Protein AF-A0A427YF88-F1 (afdb_monomer_lite)

Structure (mmCIF, N/CA/C/O backbone):
data_AF-A0A427YF88-F1
#
_entry.id   AF-A0A427YF88-F1
#
loop_
_atom_site.group_PDB
_atom_site.id
_atom_site.type_symbol
_atom_site.label_atom_id
_atom_site.label_alt_id
_atom_site.label_comp_id
_atom_site.label_asym_id
_atom_site.label_entity_id
_atom_site.label_seq_id
_atom_site.pdbx_PDB_ins_code
_atom_site.Cartn_x
_atom_site.Cartn_y
_atom_site.Cartn_z
_atom_site.occupancy
_atom_site.B_iso_or_equiv
_atom_site.auth_seq_id
_atom_site.auth_comp_id
_atom_site.auth_asym_id
_atom_site.auth_atom_id
_atom_site.pdbx_PDB_model_num
ATOM 1 N N . MET A 1 1 ? 5.373 18.136 17.155 1.00 49.78 1 MET A N 1
ATOM 2 C CA . MET A 1 1 ? 4.504 17.343 18.051 1.00 49.78 1 MET A CA 1
ATOM 3 C C . MET A 1 1 ? 3.269 16.949 17.255 1.00 49.78 1 MET A C 1
ATOM 5 O O . MET A 1 1 ? 2.685 17.836 16.646 1.00 49.78 1 MET A O 1
ATOM 9 N N . GLN A 1 2 ? 2.938 15.657 17.174 1.00 58.44 2 GLN A N 1
ATOM 10 C CA . GLN A 1 2 ? 1.651 15.200 16.623 1.00 58.44 2 GLN A CA 1
ATOM 11 C C . GLN A 1 2 ? 0.541 15.482 17.644 1.00 58.44 2 GLN A C 1
ATOM 13 O O . GLN A 1 2 ? 0.807 15.458 18.846 1.00 58.44 2 GLN A O 1
ATOM 18 N N . SER A 1 3 ? -0.671 15.796 17.184 1.00 79.12 3 SER A N 1
ATOM 19 C CA . SER A 1 3 ? -1.812 16.014 18.081 1.00 79.12 3 SER A CA 1
ATOM 20 C C . SER A 1 3 ? -2.322 14.683 18.647 1.00 79.12 3 SER A C 1
ATOM 22 O O . SER A 1 3 ? -2.250 13.656 17.977 1.00 79.12 3 SER A O 1
ATOM 24 N N . GLU A 1 4 ? -2.891 14.692 19.855 1.00 80.69 4 GLU A N 1
ATOM 25 C CA . GLU A 1 4 ? -3.481 13.495 20.485 1.00 80.69 4 GLU A CA 1
ATOM 26 C C . GLU A 1 4 ? -4.554 12.834 19.602 1.00 80.69 4 GLU A C 1
ATOM 28 O O . GLU A 1 4 ? -4.649 11.609 19.531 1.00 80.69 4 GLU A O 1
ATOM 33 N N . ALA A 1 5 ? -5.317 13.643 18.858 1.00 75.69 5 ALA A N 1
ATOM 34 C CA . ALA A 1 5 ? -6.306 13.164 17.895 1.00 75.69 5 ALA A CA 1
ATOM 35 C C . ALA A 1 5 ? -5.670 12.385 16.731 1.00 75.69 5 ALA A C 1
ATOM 37 O O . ALA A 1 5 ? -6.223 11.382 16.284 1.00 75.69 5 ALA A O 1
ATOM 38 N N . GLN A 1 6 ? -4.501 12.826 16.256 1.00 74.62 6 GLN A N 1
ATOM 39 C CA . GLN A 1 6 ? -3.770 12.134 15.201 1.00 74.62 6 GLN A CA 1
ATOM 40 C C . GLN A 1 6 ? -3.205 10.807 15.709 1.00 74.62 6 GLN A C 1
ATOM 42 O O . GLN A 1 6 ? -3.332 9.802 15.019 1.00 74.62 6 GLN A O 1
ATOM 47 N N . THR A 1 7 ? -2.640 10.777 16.918 1.00 78.00 7 THR A N 1
ATOM 48 C CA . THR A 1 7 ? -2.133 9.540 17.531 1.00 78.00 7 THR A CA 1
ATOM 49 C C . THR A 1 7 ? -3.236 8.493 17.666 1.00 78.00 7 THR A C 1
ATOM 51 O O . THR A 1 7 ? -3.067 7.369 17.202 1.00 78.00 7 THR A O 1
ATOM 54 N N . LYS A 1 8 ? -4.400 8.880 18.204 1.00 84.19 8 LYS A N 1
ATOM 55 C CA . LYS A 1 8 ? -5.539 7.969 18.373 1.00 84.19 8 LYS A CA 1
ATOM 56 C C . LYS A 1 8 ? -6.058 7.420 17.041 1.00 84.19 8 LYS A C 1
ATOM 58 O O . LYS A 1 8 ? -6.287 6.224 16.919 1.00 84.19 8 LYS A O 1
ATOM 63 N N . PHE A 1 9 ? -6.180 8.271 16.021 1.00 85.56 9 PHE A N 1
ATOM 64 C CA . PHE A 1 9 ? -6.568 7.829 14.679 1.00 85.56 9 PHE A CA 1
ATOM 65 C C . PHE A 1 9 ? -5.624 6.748 14.127 1.00 85.56 9 PHE A C 1
ATOM 67 O O . PHE A 1 9 ? -6.078 5.773 13.532 1.00 85.56 9 PHE A O 1
ATOM 74 N N . LEU A 1 10 ? -4.313 6.900 14.336 1.00 79.50 10 LEU A N 1
ATOM 75 C CA . LEU A 1 10 ? -3.325 5.927 13.870 1.00 79.50 10 LEU A CA 1
ATOM 76 C C . LEU A 1 10 ? -3.405 4.598 14.626 1.00 79.50 10 LEU A C 1
ATOM 78 O O . LEU A 1 10 ? -3.242 3.547 14.009 1.00 79.50 10 LEU A O 1
ATOM 82 N N . GLU A 1 11 ? -3.679 4.633 15.930 1.00 83.75 11 GLU A N 1
ATOM 83 C CA . GLU A 1 11 ? -3.904 3.433 16.746 1.00 83.75 11 GLU A CA 1
ATOM 84 C C . GLU A 1 11 ? -5.175 2.678 16.325 1.00 83.75 11 GLU A C 1
ATOM 86 O O . GLU A 1 11 ? -5.155 1.448 16.214 1.00 83.75 11 GLU A O 1
ATOM 91 N N . ASP A 1 12 ? -6.250 3.404 16.012 1.00 89.31 12 ASP A N 1
ATOM 92 C CA . ASP A 1 12 ? -7.503 2.823 15.520 1.00 89.31 12 ASP A CA 1
ATOM 93 C C . ASP A 1 12 ? -7.293 2.154 14.151 1.00 89.31 12 ASP A C 1
ATOM 95 O O . ASP A 1 12 ? -7.626 0.983 13.955 1.00 89.31 12 ASP A O 1
ATOM 99 N N . VAL A 1 13 ? -6.655 2.862 13.210 1.00 89.19 13 VAL A N 1
ATOM 100 C CA . VAL A 1 13 ? -6.326 2.328 11.878 1.00 89.19 13 VAL A CA 1
ATOM 101 C C . VAL A 1 13 ? -5.424 1.096 11.976 1.00 89.19 13 VAL A C 1
ATOM 103 O O . VAL A 1 13 ? -5.630 0.120 11.255 1.00 89.19 13 VAL A O 1
ATOM 106 N N . ARG A 1 14 ? -4.442 1.115 12.881 1.00 86.00 14 ARG A N 1
ATOM 107 C CA . ARG A 1 14 ? -3.573 -0.031 13.171 1.00 86.00 14 ARG A CA 1
ATOM 108 C C . ARG A 1 14 ? -4.359 -1.241 13.666 1.00 86.00 14 ARG A C 1
ATOM 110 O O . ARG A 1 14 ? -4.162 -2.344 13.164 1.00 86.00 14 ARG A O 1
ATOM 117 N N . SER A 1 15 ? -5.256 -1.033 14.621 1.00 89.38 15 SER A N 1
ATOM 118 C CA . SER A 1 15 ? -6.063 -2.114 15.191 1.00 89.38 15 SER A CA 1
ATOM 119 C C . SER A 1 15 ? -6.952 -2.765 14.127 1.00 89.38 15 SER A C 1
ATOM 121 O O . SER A 1 15 ? -7.066 -3.988 14.059 1.00 89.38 15 SER A O 1
ATOM 123 N N . GLU A 1 16 ? -7.537 -1.964 13.237 1.00 92.75 16 GLU A N 1
ATOM 124 C CA . GLU A 1 16 ? -8.340 -2.477 12.123 1.00 92.75 16 GLU A CA 1
ATOM 125 C C . GLU A 1 16 ? -7.497 -3.163 11.043 1.00 92.75 16 GLU A C 1
ATOM 127 O O . GLU A 1 16 ? -7.929 -4.164 10.472 1.00 92.75 16 GLU A O 1
ATOM 132 N N . TRP A 1 17 ? -6.279 -2.676 10.789 1.00 90.75 17 TRP A N 1
ATOM 133 C CA . TRP A 1 17 ? -5.325 -3.327 9.891 1.00 90.75 17 TRP A CA 1
ATOM 134 C C . TRP A 1 17 ? -4.970 -4.744 10.356 1.00 90.75 17 TRP A C 1
ATOM 136 O O . TRP A 1 17 ? -4.944 -5.684 9.557 1.00 90.75 17 TRP A O 1
ATOM 146 N N . GLU A 1 18 ? -4.721 -4.896 11.656 1.00 90.56 18 GLU A N 1
ATOM 147 C CA . GLU A 1 18 ? -4.436 -6.179 12.301 1.00 90.56 18 GLU A CA 1
ATOM 148 C C . GLU A 1 18 ? -5.651 -7.117 12.253 1.00 90.56 18 GLU A C 1
ATOM 150 O O . GLU A 1 18 ? -5.512 -8.314 11.983 1.00 90.56 18 GLU A O 1
ATOM 155 N N . ALA A 1 19 ? -6.851 -6.568 12.453 1.00 92.44 19 ALA A N 1
ATOM 156 C CA . ALA A 1 19 ? -8.094 -7.329 12.503 1.00 92.44 19 ALA A CA 1
ATOM 157 C C . ALA A 1 19 ? -8.680 -7.691 11.125 1.00 92.44 19 ALA A C 1
ATOM 159 O O . ALA A 1 19 ? -9.515 -8.596 11.059 1.00 92.44 19 ALA A O 1
ATOM 160 N N . ALA A 1 20 ? -8.270 -7.032 10.037 1.00 94.12 20 ALA A N 1
ATOM 161 C CA . ALA A 1 20 ? -8.860 -7.197 8.707 1.00 94.12 20 ALA A CA 1
ATOM 162 C C . ALA A 1 20 ? -8.824 -8.657 8.213 1.00 94.12 20 ALA A C 1
ATOM 164 O O . ALA A 1 20 ? -7.753 -9.209 7.931 1.00 94.12 20 ALA A O 1
ATOM 165 N N . GLN A 1 21 ? -10.002 -9.277 8.063 1.00 95.44 21 GLN A N 1
ATOM 166 C CA . GLN A 1 21 ? -10.127 -10.679 7.647 1.00 95.44 21 GLN A CA 1
ATOM 167 C C . GLN A 1 21 ? -10.352 -10.841 6.145 1.00 95.44 21 GLN A C 1
ATOM 169 O O . GLN A 1 21 ? -9.875 -11.806 5.550 1.00 95.44 21 GLN A O 1
ATOM 174 N N . THR A 1 22 ? -11.052 -9.891 5.526 1.00 95.81 22 THR A N 1
ATOM 175 C CA . THR A 1 22 ? -11.442 -9.946 4.113 1.00 95.81 22 THR A CA 1
ATOM 176 C C . THR A 1 22 ? -10.772 -8.850 3.286 1.00 95.81 22 THR A C 1
ATOM 178 O O . THR A 1 22 ? -10.217 -7.888 3.824 1.00 95.81 22 THR A O 1
ATOM 181 N N . THR A 1 23 ? -10.834 -8.969 1.957 1.00 94.44 23 THR A N 1
ATOM 182 C CA . THR A 1 23 ? -10.388 -7.900 1.050 1.00 94.44 23 THR A CA 1
ATOM 183 C C . THR A 1 23 ? -11.231 -6.634 1.202 1.00 94.44 23 THR A C 1
ATOM 185 O O . THR A 1 23 ? -10.701 -5.542 1.054 1.00 94.44 23 THR A O 1
ATOM 188 N N . GLU A 1 24 ? -12.514 -6.754 1.551 1.00 95.69 24 GLU A N 1
ATOM 189 C CA . GLU A 1 24 ? -13.388 -5.603 1.812 1.00 95.69 24 GLU A CA 1
ATOM 190 C C . GLU A 1 24 ? -13.007 -4.871 3.101 1.00 95.69 24 GLU A C 1
ATOM 192 O O . GLU A 1 24 ? -13.001 -3.641 3.123 1.00 95.69 24 GLU A O 1
ATOM 197 N N . ASP A 1 25 ? -12.638 -5.596 4.162 1.00 95.19 25 ASP A N 1
ATOM 198 C CA . ASP A 1 25 ? -12.111 -4.978 5.386 1.00 95.19 25 ASP A CA 1
ATOM 199 C C . ASP A 1 25 ? -10.803 -4.238 5.097 1.00 95.19 25 ASP A C 1
ATOM 201 O O . ASP A 1 25 ? -10.614 -3.103 5.533 1.00 95.19 25 ASP A O 1
ATOM 205 N N . ALA A 1 26 ? -9.931 -4.853 4.294 1.00 92.75 26 ALA A N 1
ATOM 206 C CA . ALA A 1 26 ? -8.687 -4.242 3.854 1.00 92.75 26 ALA A CA 1
ATOM 207 C C . ALA A 1 26 ? -8.917 -2.943 3.065 1.00 92.75 26 ALA A C 1
ATOM 209 O O . ALA A 1 26 ? -8.295 -1.920 3.359 1.00 92.75 26 ALA A O 1
ATOM 210 N N . THR A 1 27 ? -9.860 -2.950 2.120 1.00 94.44 27 THR A N 1
ATOM 211 C CA . THR A 1 27 ? -10.249 -1.751 1.370 1.00 94.44 27 THR A CA 1
ATOM 212 C C . THR A 1 27 ? -10.793 -0.663 2.293 1.00 94.44 27 THR A C 1
ATOM 214 O O . THR A 1 27 ? -10.373 0.481 2.161 1.00 94.44 27 THR A O 1
ATOM 217 N N . LYS A 1 28 ? -11.654 -0.992 3.269 1.00 94.50 28 LYS A N 1
ATOM 218 C CA . LYS A 1 28 ? -12.187 -0.005 4.231 1.00 94.50 28 LYS A CA 1
ATOM 219 C C . LYS A 1 28 ? -11.083 0.680 5.033 1.00 94.50 28 LYS A C 1
ATOM 221 O O . LYS A 1 28 ? -11.147 1.890 5.235 1.00 94.50 28 LYS A O 1
ATOM 226 N N . VAL A 1 29 ? -10.077 -0.072 5.476 1.00 92.44 29 VAL A N 1
ATOM 227 C CA . VAL A 1 29 ? -8.919 0.488 6.187 1.00 92.44 29 VAL A CA 1
ATOM 228 C C . VAL A 1 29 ? -8.112 1.402 5.263 1.00 92.44 29 VAL A C 1
ATOM 230 O O . VAL A 1 29 ? -7.767 2.512 5.666 1.00 92.44 29 VAL A O 1
ATOM 233 N N . PHE A 1 30 ? -7.863 0.998 4.012 1.00 91.38 30 PHE A N 1
ATOM 234 C CA . PHE A 1 30 ? -7.193 1.869 3.042 1.00 91.38 30 PHE A CA 1
ATOM 235 C C . PHE A 1 30 ? -7.982 3.149 2.754 1.00 91.38 30 PHE A C 1
ATOM 237 O O . PHE A 1 30 ? -7.385 4.222 2.752 1.00 91.38 30 PHE A O 1
ATOM 244 N N . SER A 1 31 ? -9.309 3.079 2.623 1.00 92.62 31 SER A N 1
ATOM 245 C CA . SER A 1 31 ? -10.167 4.251 2.391 1.00 92.62 31 SER A CA 1
ATOM 246 C C . SER A 1 31 ? -10.122 5.298 3.511 1.00 92.62 31 SER A C 1
ATOM 248 O O . SER A 1 31 ? -10.564 6.424 3.311 1.00 92.62 31 SER A O 1
ATOM 250 N N . LYS A 1 32 ? -9.593 4.963 4.696 1.00 90.94 32 LYS A N 1
ATOM 251 C CA . LYS A 1 32 ? -9.339 5.944 5.767 1.00 90.94 32 LYS A CA 1
ATOM 252 C C . LYS A 1 32 ? -8.058 6.749 5.553 1.00 90.94 32 LYS A C 1
ATOM 254 O O . LYS A 1 32 ? -7.893 7.801 6.163 1.00 90.94 32 LYS A O 1
ATOM 259 N N . LEU A 1 33 ? -7.132 6.232 4.751 1.00 87.44 33 LEU A N 1
ATOM 260 C CA . LEU A 1 33 ? -5.789 6.779 4.558 1.00 87.44 33 LEU A CA 1
ATOM 261 C C . LEU A 1 33 ? -5.593 7.419 3.184 1.00 87.44 33 LEU A C 1
ATOM 263 O O . LEU A 1 33 ? -4.705 8.259 3.028 1.00 87.44 33 LEU A O 1
ATOM 267 N N . MET A 1 34 ? -6.372 6.995 2.193 1.00 89.50 34 MET A N 1
ATOM 268 C CA . MET A 1 34 ? -6.236 7.413 0.803 1.00 89.50 34 MET A CA 1
ATOM 269 C C . MET A 1 34 ? -7.573 7.353 0.067 1.00 89.50 34 MET A C 1
ATOM 271 O O . MET A 1 34 ? -8.515 6.696 0.515 1.00 89.50 34 MET A O 1
ATOM 275 N N . ASP A 1 35 ? -7.624 8.025 -1.078 1.00 87.38 35 ASP A N 1
ATOM 276 C CA . ASP A 1 35 ? -8.783 8.032 -1.962 1.00 87.38 35 ASP A CA 1
ATOM 277 C C . ASP A 1 35 ? -9.004 6.656 -2.614 1.00 87.38 35 ASP A C 1
ATOM 279 O O . ASP A 1 35 ? -8.075 5.862 -2.785 1.00 87.38 35 ASP A O 1
ATOM 283 N N . ALA A 1 36 ? -10.257 6.347 -2.954 1.00 88.19 36 ALA A N 1
ATOM 284 C CA . ALA A 1 36 ? -10.649 5.020 -3.434 1.00 88.19 36 ALA A CA 1
ATOM 285 C C . ALA A 1 36 ? -10.014 4.635 -4.782 1.00 88.19 36 ALA A C 1
ATOM 287 O O . ALA A 1 36 ? -9.792 3.456 -5.045 1.00 88.19 36 ALA A O 1
ATOM 288 N N . ASP A 1 37 ? -9.712 5.625 -5.617 1.00 86.50 37 ASP A N 1
ATOM 289 C CA . ASP A 1 37 ? -9.125 5.473 -6.949 1.00 86.50 37 ASP A CA 1
ATOM 290 C C . ASP A 1 37 ? -7.665 4.996 -6.923 1.00 86.50 37 ASP A C 1
ATOM 292 O O . ASP A 1 37 ? -7.205 4.415 -7.902 1.00 86.50 37 ASP A O 1
ATOM 296 N N . VAL A 1 38 ? -6.950 5.180 -5.808 1.00 87.38 38 VAL A N 1
ATOM 297 C CA . VAL A 1 38 ? -5.542 4.769 -5.664 1.00 87.38 38 VAL A CA 1
ATOM 298 C C . VAL A 1 38 ? -5.343 3.502 -4.826 1.00 87.38 38 VAL A C 1
ATOM 300 O O . VAL A 1 38 ? -4.215 3.024 -4.710 1.00 87.38 38 VAL A O 1
ATOM 303 N N . ILE A 1 39 ? -6.405 2.927 -4.248 1.00 90.44 39 ILE A N 1
ATOM 304 C CA . ILE A 1 39 ? -6.298 1.753 -3.358 1.00 90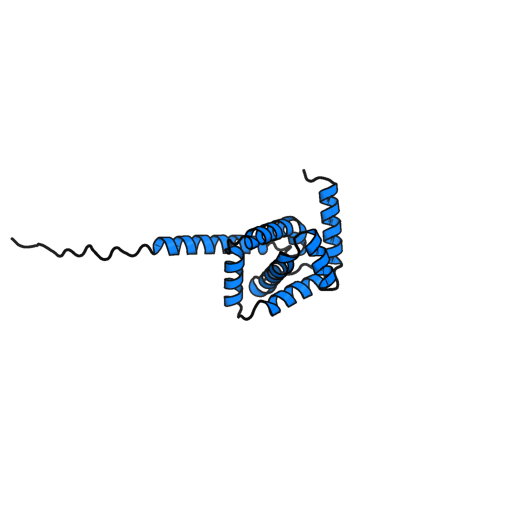.44 39 ILE A CA 1
ATOM 305 C C . ILE A 1 39 ? -5.734 0.540 -4.095 1.00 90.44 39 ILE A C 1
ATOM 307 O O . ILE A 1 39 ? -4.843 -0.131 -3.577 1.00 90.44 39 ILE A O 1
ATOM 311 N N . ASP A 1 40 ? -6.239 0.259 -5.295 1.00 89.88 40 ASP A N 1
ATOM 312 C CA . ASP A 1 40 ? -5.806 -0.893 -6.089 1.00 89.88 40 ASP A CA 1
ATOM 313 C C . ASP A 1 40 ? -4.331 -0.777 -6.487 1.00 89.88 40 ASP A C 1
ATOM 315 O O . ASP A 1 40 ? -3.579 -1.746 -6.362 1.00 89.88 40 ASP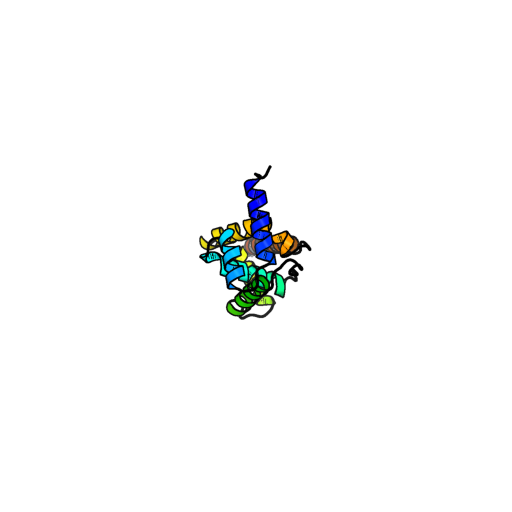 A O 1
ATOM 319 N N . ASP A 1 41 ? -3.911 0.428 -6.870 1.00 85.75 41 ASP A N 1
ATOM 320 C CA . ASP A 1 41 ? -2.534 0.764 -7.224 1.00 85.75 41 ASP A CA 1
ATOM 321 C C . ASP A 1 41 ? -1.591 0.613 -6.018 1.00 85.75 41 ASP A C 1
ATOM 323 O O . ASP A 1 41 ? -0.516 0.016 -6.120 1.00 85.75 41 ASP A O 1
ATOM 327 N N . VAL A 1 42 ? -1.998 1.096 -4.841 1.00 88.25 42 VAL A N 1
ATOM 328 C CA . VAL A 1 42 ? -1.211 0.948 -3.608 1.00 88.25 42 VAL A CA 1
ATOM 329 C C . VAL A 1 42 ? -1.168 -0.512 -3.150 1.00 88.25 42 VAL A C 1
ATOM 331 O O . VAL A 1 42 ? -0.105 -1.010 -2.785 1.00 88.25 42 VAL A O 1
ATOM 334 N N . ALA A 1 43 ? -2.278 -1.246 -3.209 1.00 90.44 43 ALA A N 1
ATOM 335 C CA . ALA A 1 43 ? -2.304 -2.669 -2.874 1.00 90.44 43 ALA A CA 1
ATOM 336 C C . ALA A 1 43 ? -1.422 -3.497 -3.823 1.00 90.44 43 ALA A C 1
ATOM 338 O O . ALA A 1 43 ? -0.695 -4.387 -3.371 1.00 90.44 43 ALA A O 1
ATOM 339 N N . TYR A 1 44 ? -1.442 -3.177 -5.120 1.00 87.50 44 TYR A N 1
ATOM 340 C CA . TYR A 1 44 ? -0.531 -3.741 -6.111 1.00 87.50 44 TYR A CA 1
ATOM 341 C C . TYR A 1 44 ? 0.930 -3.474 -5.741 1.00 87.50 44 TYR A C 1
ATOM 343 O O . TYR A 1 44 ? 1.713 -4.421 -5.646 1.00 87.50 44 TYR A O 1
ATOM 351 N N . PHE A 1 45 ? 1.278 -2.217 -5.446 1.00 86.38 45 PHE A N 1
ATOM 352 C CA . PHE A 1 45 ? 2.620 -1.821 -5.017 1.00 86.38 45 PHE A CA 1
ATOM 353 C C . PHE A 1 45 ? 3.103 -2.647 -3.813 1.00 86.38 45 PHE A C 1
ATOM 355 O O . PHE A 1 45 ? 4.199 -3.210 -3.830 1.00 86.38 45 PHE A O 1
ATOM 362 N N . LEU A 1 46 ? 2.269 -2.789 -2.778 1.00 87.56 46 LEU A N 1
ATOM 363 C CA . LEU A 1 46 ? 2.597 -3.580 -1.588 1.00 87.56 46 LEU A CA 1
ATOM 364 C C . LEU A 1 46 ? 2.758 -5.074 -1.900 1.00 87.56 46 LEU A C 1
ATOM 366 O O . LEU A 1 46 ? 3.633 -5.734 -1.337 1.00 87.56 46 LEU A O 1
ATOM 370 N N . GLY A 1 47 ? 1.934 -5.624 -2.794 1.00 88.25 47 GLY A N 1
ATOM 371 C CA . GLY A 1 47 ? 2.072 -7.004 -3.261 1.00 88.25 47 GLY A CA 1
ATOM 372 C C . GLY A 1 47 ? 3.397 -7.230 -3.990 1.00 88.25 47 GLY A C 1
ATOM 373 O O . GLY A 1 47 ? 4.111 -8.195 -3.712 1.00 88.25 47 GLY A O 1
ATOM 374 N N . LEU A 1 48 ? 3.762 -6.304 -4.871 1.00 84.19 48 LEU A N 1
ATOM 375 C CA . LEU A 1 48 ? 4.989 -6.343 -5.661 1.00 84.19 48 LEU A CA 1
ATOM 376 C C . LEU A 1 48 ? 6.237 -6.257 -4.776 1.00 84.19 48 LEU A C 1
ATOM 378 O O . LEU A 1 48 ? 7.171 -7.048 -4.906 1.00 84.19 48 LEU A O 1
ATOM 382 N N . MET A 1 49 ? 6.216 -5.348 -3.803 1.00 82.31 49 MET A N 1
ATOM 383 C CA . MET A 1 49 ? 7.267 -5.233 -2.800 1.00 82.31 49 MET A CA 1
ATOM 384 C C . MET A 1 49 ? 7.426 -6.510 -1.965 1.00 82.31 49 MET A C 1
ATOM 386 O O . MET A 1 49 ? 8.548 -6.918 -1.647 1.00 82.31 49 MET A O 1
ATOM 390 N N . HIS A 1 50 ? 6.315 -7.172 -1.629 1.00 84.56 50 HIS A N 1
ATOM 391 C CA . HIS A 1 50 ? 6.352 -8.442 -0.914 1.00 84.56 50 HIS A CA 1
ATOM 392 C C . HIS A 1 50 ? 6.986 -9.557 -1.756 1.00 84.56 50 HIS A C 1
ATOM 394 O O . HIS A 1 50 ? 7.946 -10.194 -1.318 1.00 84.56 50 HIS A O 1
ATOM 400 N N . LYS A 1 51 ? 6.482 -9.763 -2.979 1.00 83.19 51 LYS A N 1
ATOM 401 C CA . LYS A 1 51 ? 6.898 -10.856 -3.867 1.00 83.19 51 LYS A CA 1
ATOM 402 C C . LYS A 1 51 ? 8.327 -10.686 -4.381 1.00 83.19 51 LYS A C 1
ATOM 404 O O . LYS A 1 51 ? 9.129 -11.614 -4.293 1.00 83.19 51 LYS A O 1
ATOM 409 N N . SER A 1 52 ? 8.647 -9.516 -4.924 1.00 77.19 52 SER A N 1
ATOM 410 C CA . SER A 1 52 ? 9.811 -9.343 -5.806 1.00 77.19 52 SER A CA 1
ATOM 411 C C . SER A 1 52 ? 10.999 -8.672 -5.099 1.00 77.19 52 SER A C 1
ATOM 413 O O . SER A 1 52 ? 12.138 -8.752 -5.580 1.00 77.19 52 SER A O 1
ATOM 415 N N . PHE A 1 53 ? 10.750 -8.061 -3.931 1.00 73.75 53 PHE A N 1
ATOM 416 C CA . PHE A 1 53 ? 11.742 -7.328 -3.127 1.00 73.75 53 PHE A CA 1
ATOM 417 C C . PHE A 1 53 ? 11.882 -7.852 -1.692 1.00 73.75 53 PHE A C 1
ATOM 419 O O . PHE A 1 53 ? 12.745 -7.405 -0.934 1.00 73.75 53 PHE A O 1
ATOM 426 N N . GLY A 1 54 ? 11.093 -8.863 -1.325 1.00 74.00 54 GLY A N 1
ATOM 427 C CA . GLY A 1 54 ? 11.248 -9.587 -0.071 1.00 74.00 54 GLY A CA 1
ATOM 428 C C . GLY A 1 54 ? 10.893 -8.768 1.169 1.00 74.00 54 GLY A C 1
ATOM 429 O O . GLY A 1 54 ? 11.341 -9.133 2.262 1.00 74.00 54 GLY A O 1
ATOM 430 N N . CYS A 1 55 ? 10.116 -7.686 1.036 1.00 81.31 55 CYS A N 1
ATOM 431 C CA . CYS A 1 55 ? 9.412 -7.107 2.179 1.00 81.31 55 CYS A CA 1
ATOM 432 C C . CYS A 1 55 ? 8.533 -8.206 2.773 1.00 81.31 55 CYS A C 1
ATOM 434 O O . CYS A 1 55 ? 7.785 -8.871 2.067 1.00 81.31 55 CYS A O 1
ATOM 436 N N . SER A 1 56 ? 8.673 -8.491 4.060 1.00 73.88 56 SER A N 1
ATOM 437 C CA . SER A 1 56 ? 7.888 -9.551 4.694 1.00 73.88 56 SER A CA 1
ATOM 438 C C . SER A 1 56 ? 6.740 -8.902 5.436 1.00 73.88 56 SER A C 1
ATOM 440 O O . SER A 1 56 ? 7.012 -8.097 6.324 1.00 73.88 56 SER A O 1
ATOM 442 N N . TYR A 1 57 ? 5.500 -9.297 5.130 1.00 77.88 57 TYR A N 1
ATOM 443 C CA . TYR A 1 57 ? 4.361 -8.939 5.971 1.00 77.88 57 TYR A CA 1
ATOM 444 C C . TYR A 1 57 ? 4.702 -9.229 7.431 1.00 77.88 57 TYR A C 1
ATOM 446 O O . TYR A 1 57 ? 5.173 -10.328 7.753 1.00 77.88 57 TYR A O 1
ATOM 454 N N . SER A 1 58 ? 4.471 -8.269 8.323 1.00 80.94 58 SER A N 1
ATOM 455 C CA . SER A 1 58 ? 4.638 -8.556 9.744 1.00 80.94 58 SER A CA 1
ATOM 456 C C . SER A 1 58 ? 3.537 -9.501 10.244 1.00 80.94 58 SER A C 1
ATOM 458 O O . SER A 1 58 ? 2.528 -9.746 9.572 1.00 80.94 58 SER A O 1
ATOM 460 N N . HIS A 1 59 ? 3.711 -10.012 11.463 1.00 78.81 59 HIS A N 1
ATOM 461 C CA . HIS A 1 59 ? 2.667 -10.771 12.153 1.00 78.81 59 HIS A CA 1
ATOM 462 C C . HIS A 1 59 ? 1.420 -9.925 12.465 1.00 78.81 59 HIS A C 1
ATOM 464 O O . HIS A 1 59 ? 0.350 -10.493 12.644 1.00 78.81 59 HIS A O 1
ATOM 470 N N . TRP A 1 60 ? 1.542 -8.595 12.434 1.00 82.00 60 TRP A N 1
ATOM 471 C CA . TRP A 1 60 ? 0.449 -7.628 12.559 1.00 82.00 60 TRP A CA 1
ATOM 472 C C . TRP A 1 60 ? -0.303 -7.390 11.243 1.00 82.00 60 TRP A C 1
ATOM 474 O O . TRP A 1 60 ? -1.275 -6.651 11.203 1.00 82.00 60 TRP A O 1
ATOM 484 N N . THR A 1 61 ? 0.133 -7.965 10.119 1.00 87.69 61 THR A N 1
ATOM 485 C CA . THR A 1 61 ? -0.627 -7.828 8.869 1.00 87.69 61 THR A CA 1
ATOM 486 C C . THR A 1 61 ? -1.763 -8.849 8.828 1.00 87.69 61 THR A C 1
ATOM 488 O O . THR A 1 61 ? -1.505 -10.053 8.681 1.00 87.69 61 THR A O 1
ATOM 491 N N . GLY A 1 62 ? -3.003 -8.357 8.917 1.00 89.50 62 GLY A N 1
ATOM 492 C CA . GLY A 1 62 ? -4.218 -9.166 8.848 1.00 89.50 62 GLY A CA 1
ATOM 493 C C . GLY A 1 62 ? -4.339 -9.968 7.540 1.00 89.50 62 GLY A C 1
ATOM 494 O O . GLY A 1 62 ? -3.771 -9.584 6.507 1.00 89.50 62 GLY A O 1
ATOM 495 N N . PRO A 1 63 ? -5.047 -11.111 7.543 1.00 92.38 63 PRO A N 1
ATOM 496 C CA . PRO A 1 63 ? -5.160 -11.973 6.366 1.00 92.38 63 PRO A CA 1
ATOM 497 C C . PRO A 1 63 ? -5.862 -11.292 5.181 1.00 92.38 63 PRO A C 1
ATOM 499 O O . PRO A 1 63 ? -5.461 -11.516 4.037 1.00 92.38 63 PRO A O 1
ATOM 502 N N . GLY A 1 64 ? -6.821 -10.397 5.437 1.00 93.81 64 GLY A N 1
ATOM 503 C CA . GLY A 1 64 ? -7.489 -9.607 4.401 1.00 93.81 64 GLY A CA 1
ATOM 504 C C . GLY A 1 64 ? -6.525 -8.704 3.627 1.00 93.81 64 GLY A C 1
ATOM 505 O O . GLY A 1 64 ? -6.580 -8.642 2.400 1.00 93.81 64 GLY A O 1
ATOM 506 N N . MET A 1 65 ? -5.564 -8.089 4.326 1.00 92.06 65 MET A N 1
ATOM 507 C CA . MET A 1 65 ? -4.533 -7.233 3.720 1.00 92.06 65 MET A CA 1
ATOM 508 C C . MET A 1 65 ? -3.606 -8.021 2.798 1.00 92.06 65 MET A C 1
ATOM 510 O O . MET A 1 65 ? -3.337 -7.607 1.669 1.00 92.06 65 MET A O 1
ATOM 514 N N . LYS A 1 66 ? -3.148 -9.191 3.262 1.00 91.19 66 LYS A N 1
ATOM 515 C CA . LYS A 1 66 ? -2.312 -10.104 2.466 1.00 91.19 66 LYS A CA 1
ATOM 516 C C . LYS A 1 66 ? -3.053 -10.561 1.214 1.00 91.19 66 LYS A C 1
ATOM 518 O O . LYS A 1 66 ? -2.476 -10.569 0.125 1.00 91.19 66 LYS A O 1
ATOM 523 N N . SER A 1 67 ? -4.330 -10.913 1.371 1.00 94.19 67 SE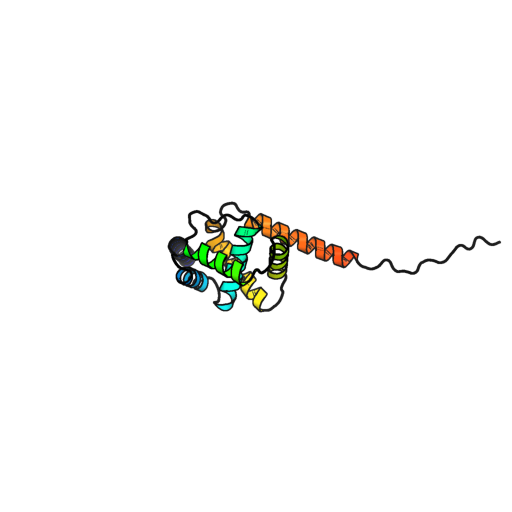R A N 1
ATOM 524 C CA . SER A 1 67 ? -5.195 -11.349 0.277 1.00 94.19 67 SER A CA 1
ATOM 525 C C . SER A 1 67 ? -5.405 -10.242 -0.756 1.00 94.19 67 SER A C 1
ATOM 527 O O . SER A 1 67 ? -5.219 -10.495 -1.945 1.00 94.19 67 SER A O 1
ATOM 529 N N . LEU A 1 68 ? -5.699 -9.011 -0.324 1.00 93.81 68 LEU A N 1
ATOM 530 C CA . LEU A 1 68 ? -5.900 -7.873 -1.222 1.00 93.81 68 LEU A CA 1
ATOM 531 C C . LEU A 1 68 ? -4.635 -7.579 -2.040 1.00 93.81 68 LEU A C 1
ATOM 533 O O . LEU A 1 68 ? -4.701 -7.542 -3.267 1.00 93.81 68 LEU A O 1
ATOM 537 N N . CYS A 1 69 ? -3.479 -7.461 -1.380 1.00 91.12 69 CYS A N 1
ATOM 538 C CA . CYS A 1 69 ? -2.204 -7.201 -2.055 1.00 91.12 69 CYS A CA 1
ATOM 539 C C . CYS A 1 69 ? -1.848 -8.312 -3.056 1.00 91.12 69 CYS A C 1
ATOM 541 O O . CYS A 1 69 ? -1.442 -8.033 -4.181 1.00 91.12 69 CYS A O 1
ATOM 543 N N . SER A 1 70 ? -2.037 -9.578 -2.669 1.00 89.69 70 SER A N 1
ATOM 544 C CA . SER A 1 70 ? -1.761 -10.727 -3.544 1.00 89.69 70 SER A CA 1
ATOM 545 C C . SER A 1 70 ? -2.719 -10.777 -4.735 1.00 89.69 70 SER A C 1
ATOM 547 O O . SER A 1 70 ? -2.299 -11.041 -5.857 1.00 89.69 70 SER A O 1
ATOM 549 N N . THR A 1 71 ? -4.002 -10.489 -4.508 1.00 90.94 71 THR A N 1
ATOM 550 C CA . THR A 1 71 ? -5.026 -10.469 -5.559 1.00 90.94 71 THR A CA 1
ATOM 551 C C . THR A 1 71 ? -4.731 -9.376 -6.576 1.00 90.94 71 THR A C 1
ATOM 553 O O . THR A 1 71 ? -4.730 -9.649 -7.774 1.00 90.94 71 THR A O 1
ATOM 556 N N . LYS A 1 72 ? -4.425 -8.157 -6.118 1.00 89.94 72 LYS A N 1
ATOM 557 C CA . LYS A 1 72 ? -4.102 -7.034 -7.007 1.00 89.94 72 LYS A CA 1
ATOM 558 C C . LYS A 1 72 ? -2.797 -7.257 -7.755 1.00 89.94 72 LYS A C 1
ATOM 560 O O . LYS A 1 72 ? -2.742 -6.999 -8.952 1.00 89.94 72 LYS A O 1
ATOM 565 N N . LEU A 1 73 ? -1.798 -7.847 -7.099 1.00 85.75 73 LEU A N 1
ATOM 566 C CA . LEU A 1 73 ? -0.581 -8.301 -7.763 1.00 85.75 73 LEU A CA 1
ATOM 567 C C . LEU A 1 73 ? -0.878 -9.268 -8.910 1.00 85.75 73 LEU A C 1
ATOM 569 O O . LEU A 1 73 ? -0.396 -9.042 -10.008 1.00 85.75 73 LEU A O 1
ATOM 573 N N . VAL A 1 74 ? -1.684 -10.308 -8.687 1.00 85.31 74 VAL A N 1
ATOM 574 C CA . VAL A 1 74 ? -2.027 -11.290 -9.733 1.00 85.31 74 VAL A CA 1
ATOM 575 C C . VAL A 1 74 ? -2.893 -10.684 -10.842 1.00 85.31 74 VAL A C 1
ATOM 577 O O . VAL A 1 74 ? -2.756 -11.068 -11.997 1.00 85.31 74 VAL A O 1
ATOM 580 N N . GLN A 1 75 ? -3.787 -9.749 -10.514 1.00 82.38 75 GLN A N 1
ATOM 581 C CA . GLN A 1 75 ? -4.662 -9.103 -11.499 1.00 82.38 75 GLN A CA 1
ATOM 582 C C . GLN A 1 75 ? -3.904 -8.157 -12.437 1.00 82.38 75 GLN A C 1
ATOM 584 O O . GLN A 1 75 ? -4.249 -8.070 -13.614 1.00 82.38 75 GLN A O 1
ATOM 589 N N . ILE A 1 76 ? -2.902 -7.445 -11.915 1.00 74.44 76 ILE A N 1
ATOM 590 C CA . ILE A 1 76 ? -2.189 -6.380 -12.636 1.00 74.44 76 ILE A CA 1
ATOM 591 C C . ILE A 1 76 ? -0.845 -6.877 -13.195 1.00 74.44 76 ILE A C 1
ATOM 593 O O . ILE A 1 76 ? -0.435 -6.454 -14.274 1.00 74.44 76 ILE A O 1
ATOM 597 N N . SER A 1 77 ? -0.162 -7.805 -12.515 1.00 73.38 77 SER A N 1
ATOM 598 C CA . SER A 1 77 ? 1.068 -8.424 -13.024 1.00 73.38 77 SER A CA 1
ATOM 599 C C . SER A 1 77 ? 0.741 -9.557 -13.995 1.00 73.38 77 SER A C 1
ATOM 601 O O . SER A 1 77 ? 0.120 -10.550 -13.624 1.00 73.38 77 SER A O 1
ATOM 603 N N . GLN A 1 78 ? 1.229 -9.443 -15.232 1.00 64.50 78 GLN A N 1
ATOM 604 C CA . GLN A 1 78 ? 1.256 -10.541 -16.210 1.00 64.50 78 GLN A CA 1
ATOM 605 C C . GLN A 1 78 ? 2.687 -11.003 -16.538 1.00 64.50 78 GLN A C 1
ATOM 607 O O . GLN A 1 78 ? 2.921 -11.622 -17.574 1.00 64.50 78 GLN A O 1
ATOM 612 N N . GLY A 1 79 ? 3.661 -10.681 -15.682 1.00 62.12 79 GLY A N 1
ATOM 613 C CA . GLY A 1 79 ? 5.082 -10.800 -16.002 1.00 62.12 79 GLY A CA 1
ATOM 614 C C . GLY A 1 79 ? 5.891 -11.681 -15.054 1.00 62.12 79 GLY A C 1
ATOM 615 O O . GLY A 1 79 ? 5.437 -12.096 -13.988 1.00 62.12 79 GLY A O 1
ATOM 616 N N . ASP A 1 80 ? 7.131 -11.953 -15.458 1.00 70.25 80 ASP A N 1
ATOM 617 C CA . ASP A 1 80 ? 8.142 -12.536 -14.581 1.00 70.25 80 ASP A CA 1
ATOM 618 C C . ASP A 1 80 ? 8.665 -11.505 -13.555 1.00 70.25 80 ASP A C 1
ATOM 620 O O . ASP A 1 80 ? 8.338 -10.315 -13.594 1.00 70.25 80 ASP A O 1
ATOM 624 N N . ASN A 1 81 ? 9.527 -11.946 -12.633 1.00 66.94 81 ASN A N 1
ATOM 625 C CA . ASN A 1 81 ? 10.104 -11.075 -11.602 1.00 66.94 81 ASN A CA 1
ATOM 626 C C . ASN A 1 81 ? 10.869 -9.863 -12.173 1.00 66.94 81 ASN A C 1
ATOM 628 O O . ASN A 1 81 ? 11.067 -8.884 -11.453 1.00 66.94 81 ASN A O 1
ATOM 632 N N . ARG A 1 82 ? 11.358 -9.916 -13.421 1.00 66.31 82 ARG A N 1
ATOM 633 C CA . ARG A 1 82 ? 12.064 -8.793 -14.053 1.00 66.31 82 ARG A CA 1
ATOM 634 C C . ARG A 1 82 ? 11.063 -7.744 -14.525 1.00 66.31 82 ARG A C 1
ATOM 636 O O . ARG A 1 82 ? 11.266 -6.567 -14.241 1.00 66.31 82 ARG A O 1
ATOM 643 N N . GLN A 1 83 ? 9.984 -8.164 -15.179 1.00 68.94 83 GLN A N 1
ATOM 644 C CA . GLN A 1 83 ? 8.906 -7.266 -15.590 1.00 68.94 83 GLN A CA 1
ATOM 645 C C . GLN A 1 83 ? 8.230 -6.609 -14.381 1.00 68.94 83 GLN A C 1
ATOM 647 O O . GLN A 1 83 ? 7.957 -5.417 -14.395 1.00 68.94 83 GLN A O 1
ATOM 652 N N . GLU A 1 84 ? 8.052 -7.346 -13.287 1.00 72.19 84 GLU A N 1
ATOM 653 C CA . GLU A 1 84 ? 7.542 -6.802 -12.025 1.00 72.19 84 GLU A CA 1
ATOM 654 C C . GLU A 1 84 ? 8.417 -5.675 -11.464 1.00 72.19 84 GLU A C 1
ATOM 656 O O . GLU A 1 84 ? 7.907 -4.668 -10.980 1.00 72.19 84 GLU A O 1
ATOM 661 N N . ARG A 1 85 ? 9.744 -5.794 -11.577 1.00 68.25 85 ARG A N 1
ATOM 662 C CA . ARG A 1 85 ? 10.674 -4.729 -11.170 1.00 68.25 85 ARG A CA 1
ATOM 663 C C . ARG A 1 85 ? 10.563 -3.494 -12.063 1.00 68.25 85 ARG A C 1
ATOM 665 O O . ARG A 1 85 ? 10.648 -2.384 -11.546 1.00 68.25 85 ARG A O 1
ATOM 672 N N . LEU A 1 86 ? 10.356 -3.683 -13.367 1.00 69.12 86 LEU A N 1
ATOM 673 C CA . LEU A 1 86 ? 10.133 -2.588 -14.316 1.00 69.12 86 LEU A CA 1
ATOM 674 C C . LEU A 1 86 ? 8.807 -1.875 -14.038 1.00 69.12 86 LEU A C 1
ATOM 676 O O . LEU A 1 86 ? 8.809 -0.659 -13.888 1.00 69.12 86 LEU A O 1
ATOM 680 N N . ASN A 1 87 ? 7.720 -2.626 -13.838 1.00 70.56 87 ASN A N 1
ATOM 681 C CA . ASN A 1 87 ? 6.412 -2.071 -13.487 1.00 70.56 87 ASN A CA 1
ATOM 682 C C . ASN A 1 87 ? 6.479 -1.234 -12.201 1.00 70.56 87 ASN A C 1
ATOM 684 O O . ASN A 1 87 ? 5.773 -0.241 -12.072 1.00 70.56 87 ASN A O 1
ATOM 688 N N . LEU A 1 88 ? 7.324 -1.619 -11.236 1.00 70.50 88 LEU A N 1
ATOM 689 C CA . LEU A 1 88 ? 7.524 -0.830 -10.022 1.00 70.50 88 LEU A CA 1
ATOM 690 C C . LEU A 1 88 ? 8.295 0.464 -10.270 1.00 70.50 88 LEU A C 1
ATOM 692 O O . LEU A 1 88 ? 8.007 1.488 -9.656 1.00 70.50 88 LEU A O 1
ATOM 696 N N . ASN A 1 89 ? 9.287 0.409 -11.155 1.00 67.81 89 ASN A N 1
ATOM 697 C CA . ASN A 1 89 ? 10.045 1.587 -11.545 1.00 67.81 89 ASN A CA 1
ATOM 698 C C . ASN A 1 89 ? 9.141 2.586 -12.280 1.00 67.81 89 ASN A C 1
ATOM 700 O O . ASN A 1 89 ? 9.142 3.773 -11.964 1.00 67.81 89 ASN A O 1
ATOM 704 N N . GLU A 1 90 ? 8.303 2.091 -13.192 1.00 73.19 90 GLU A N 1
ATOM 705 C CA . GLU A 1 90 ? 7.260 2.868 -13.873 1.00 73.19 90 GLU A CA 1
ATOM 706 C C . GLU A 1 90 ? 6.242 3.438 -12.880 1.00 73.19 90 GLU A C 1
ATOM 708 O O . GLU A 1 90 ? 5.938 4.626 -12.925 1.00 73.19 90 GLU A O 1
ATOM 713 N N . PHE A 1 91 ? 5.787 2.640 -11.908 1.00 73.56 91 PHE A N 1
ATOM 714 C CA . PHE A 1 91 ? 4.879 3.098 -10.852 1.00 73.56 91 PHE A CA 1
ATOM 715 C C . PHE A 1 91 ? 5.433 4.310 -10.084 1.00 73.56 91 PHE A C 1
ATOM 717 O O . PHE A 1 91 ? 4.681 5.215 -9.722 1.00 73.56 91 PHE A O 1
ATOM 724 N N . MET A 1 92 ? 6.746 4.327 -9.837 1.00 68.06 92 MET A N 1
ATOM 725 C CA . MET A 1 92 ? 7.434 5.388 -9.096 1.00 68.06 92 MET A CA 1
ATOM 726 C C . MET A 1 92 ? 7.832 6.593 -9.962 1.00 68.06 92 MET A C 1
ATOM 728 O O . MET A 1 92 ? 8.116 7.654 -9.408 1.00 68.06 92 MET A O 1
ATOM 732 N N . THR A 1 93 ? 7.875 6.441 -11.289 1.00 66.69 93 THR A N 1
ATOM 733 C CA . THR A 1 93 ? 8.312 7.485 -12.237 1.00 66.69 93 THR A CA 1
ATOM 734 C C . THR A 1 93 ? 7.207 8.077 -13.082 1.00 66.69 93 THR A C 1
ATOM 736 O O . THR A 1 93 ? 7.435 9.104 -13.722 1.00 66.69 93 THR A O 1
ATOM 739 N N . ASP A 1 94 ? 6.024 7.467 -13.100 1.00 69.75 94 ASP A N 1
ATOM 740 C CA . ASP A 1 94 ? 4.855 8.089 -13.697 1.00 69.75 94 ASP A CA 1
ATOM 741 C C . ASP A 1 94 ? 4.631 9.451 -13.019 1.00 69.75 94 ASP A C 1
ATOM 743 O O . ASP A 1 94 ? 4.577 9.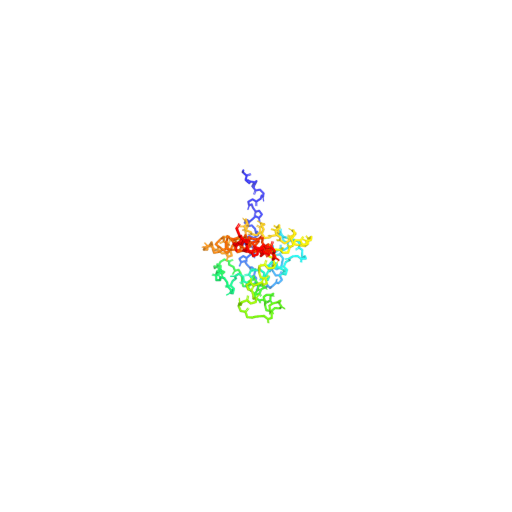549 -11.797 1.00 69.75 94 ASP A O 1
ATOM 747 N N . MET A 1 95 ? 4.549 10.513 -13.818 1.00 58.97 95 MET A N 1
ATOM 748 C CA . MET A 1 95 ? 4.338 11.894 -13.366 1.00 58.97 95 MET A CA 1
ATOM 749 C C . MET A 1 95 ? 2.943 12.405 -13.759 1.00 58.97 95 MET A C 1
ATOM 751 O O . MET A 1 95 ? 2.710 13.612 -13.840 1.00 58.97 95 MET A O 1
ATOM 755 N N . SER A 1 96 ? 1.999 11.496 -14.024 1.00 70.25 96 SER A N 1
ATOM 756 C CA . SER A 1 96 ? 0.588 11.824 -14.230 1.00 70.25 96 SER A CA 1
ATOM 757 C C . SER A 1 96 ? -0.067 12.399 -12.962 1.00 70.25 96 SER A C 1
ATOM 759 O O . SER A 1 96 ? 0.419 12.242 -11.842 1.00 70.25 96 SER A O 1
ATOM 761 N N . THR A 1 97 ? -1.220 13.064 -13.102 1.00 59.94 97 THR A N 1
ATOM 762 C CA . THR A 1 97 ? -1.972 13.604 -11.951 1.00 59.94 97 THR A CA 1
ATOM 763 C C . THR A 1 97 ? -2.336 12.510 -10.938 1.00 59.94 97 THR A C 1
ATOM 765 O O . THR A 1 97 ? -2.267 12.743 -9.731 1.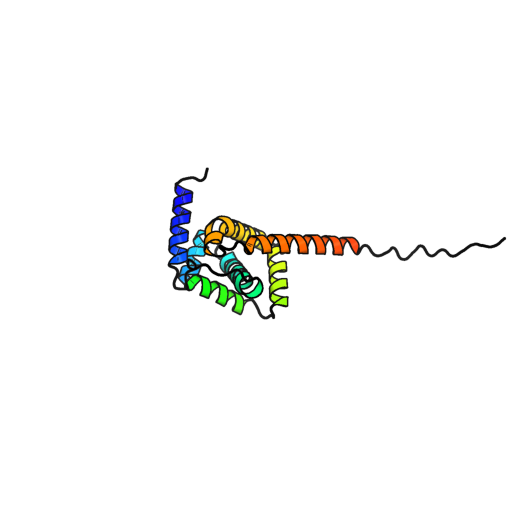00 59.94 97 THR A O 1
ATOM 768 N N . ASN A 1 98 ? -2.619 11.294 -11.418 1.00 67.62 98 ASN A N 1
ATOM 769 C CA . ASN A 1 98 ? -2.880 10.132 -10.567 1.00 67.62 98 ASN A CA 1
ATOM 770 C C . ASN A 1 98 ? -1.623 9.679 -9.815 1.00 67.62 98 ASN A C 1
ATOM 772 O O . ASN A 1 98 ? -1.721 9.240 -8.669 1.00 67.62 98 ASN A O 1
ATOM 776 N N . ALA A 1 99 ? -0.432 9.861 -10.389 1.00 70.00 99 ALA A N 1
ATOM 777 C CA . ALA A 1 99 ? 0.812 9.562 -9.696 1.00 70.00 99 ALA A CA 1
ATOM 778 C C . ALA A 1 99 ? 1.041 10.445 -8.466 1.00 70.00 99 ALA A C 1
ATOM 780 O O . ALA A 1 99 ? 1.509 9.950 -7.445 1.00 70.00 99 ALA A O 1
ATOM 781 N N . ILE A 1 100 ? 0.641 11.721 -8.498 1.00 72.81 100 ILE A N 1
ATOM 782 C CA . ILE A 1 100 ? 0.741 12.597 -7.318 1.00 72.81 100 ILE A CA 1
ATOM 783 C C . ILE A 1 100 ? -0.148 12.076 -6.181 1.00 72.81 100 ILE A C 1
ATOM 785 O O . ILE A 1 100 ? 0.295 12.020 -5.030 1.00 72.81 100 ILE A O 1
ATOM 789 N N . SER A 1 101 ? -1.385 11.671 -6.486 1.00 75.62 101 SER A N 1
ATOM 790 C CA . SER A 1 101 ? -2.301 11.084 -5.498 1.00 75.62 101 SER A CA 1
ATOM 791 C C . SER A 1 101 ? -1.757 9.769 -4.933 1.00 75.62 101 SER A C 1
ATOM 793 O O . SER A 1 101 ? -1.749 9.591 -3.714 1.00 75.62 101 SER A O 1
ATOM 795 N N . ARG A 1 102 ? -1.194 8.896 -5.781 1.00 80.12 102 ARG A N 1
ATOM 796 C CA . ARG A 1 102 ? -0.525 7.657 -5.349 1.00 80.12 102 ARG A CA 1
ATOM 797 C C . ARG A 1 102 ? 0.687 7.912 -4.462 1.00 80.12 102 ARG A C 1
ATOM 799 O O . ARG A 1 102 ? 0.804 7.303 -3.405 1.00 80.12 102 ARG A O 1
ATOM 806 N N . LEU A 1 103 ? 1.575 8.828 -4.847 1.00 75.94 103 LEU A N 1
ATOM 807 C CA . LEU A 1 103 ? 2.762 9.175 -4.060 1.00 75.94 103 LEU A CA 1
ATOM 808 C C . LEU A 1 103 ? 2.372 9.769 -2.703 1.00 75.94 103 LEU A C 1
ATOM 810 O O . LEU A 1 103 ? 2.992 9.450 -1.688 1.00 75.94 103 LEU A O 1
ATOM 814 N N . ARG A 1 104 ? 1.307 10.580 -2.651 1.00 78.81 104 ARG A N 1
ATOM 815 C CA . ARG A 1 104 ? 0.747 11.074 -1.386 1.00 78.81 104 ARG A CA 1
ATOM 816 C C . ARG A 1 104 ? 0.201 9.926 -0.535 1.00 78.81 104 ARG A C 1
ATOM 818 O O . ARG A 1 104 ? 0.489 9.886 0.659 1.00 78.81 104 ARG A O 1
ATOM 825 N N . ALA A 1 105 ? -0.532 8.990 -1.135 1.00 83.25 105 ALA A N 1
ATOM 826 C CA . ALA A 1 105 ? -1.050 7.810 -0.447 1.00 83.25 105 ALA A CA 1
ATOM 827 C C . ALA A 1 105 ? 0.078 6.926 0.110 1.00 83.25 105 ALA A C 1
ATOM 829 O O . ALA A 1 105 ? 0.029 6.535 1.276 1.00 83.25 105 ALA A O 1
ATOM 830 N N . LEU A 1 106 ? 1.136 6.685 -0.671 1.00 81.75 106 LEU A N 1
ATOM 831 C CA . LEU A 1 106 ? 2.324 5.957 -0.224 1.00 81.75 106 LEU A CA 1
ATOM 832 C C . LEU A 1 106 ? 3.064 6.688 0.899 1.00 81.75 106 LEU A C 1
ATOM 834 O O . LEU A 1 106 ? 3.486 6.046 1.853 1.00 81.75 106 LEU A O 1
ATOM 838 N N . ALA A 1 107 ? 3.189 8.016 0.837 1.00 79.75 107 ALA A N 1
ATOM 839 C CA . ALA A 1 107 ? 3.806 8.801 1.906 1.00 79.75 107 ALA A CA 1
ATOM 840 C C . ALA A 1 107 ? 2.983 8.771 3.205 1.00 79.75 107 ALA A C 1
ATOM 842 O O . ALA A 1 107 ? 3.549 8.794 4.301 1.00 79.75 107 ALA A O 1
ATOM 843 N N . THR A 1 108 ? 1.652 8.716 3.103 1.00 80.94 108 THR A N 1
ATOM 844 C CA . THR A 1 108 ? 0.783 8.466 4.257 1.00 80.94 108 THR A CA 1
ATOM 845 C C . THR A 1 108 ? 1.037 7.061 4.794 1.00 80.94 108 THR A C 1
ATOM 847 O O . THR A 1 108 ? 1.337 6.918 5.974 1.00 80.94 108 THR A O 1
ATOM 850 N N . LEU A 1 109 ? 1.015 6.039 3.937 1.00 82.38 109 LEU A N 1
ATOM 851 C CA . LEU A 1 109 ? 1.237 4.645 4.324 1.00 82.38 109 LEU A CA 1
ATOM 852 C C . LEU A 1 109 ? 2.607 4.421 4.982 1.00 82.38 109 LEU A C 1
ATOM 854 O O . LEU A 1 109 ? 2.695 3.730 5.997 1.00 82.38 109 LEU A O 1
ATOM 858 N N . ASP A 1 110 ? 3.655 5.055 4.457 1.00 80.25 110 ASP A N 1
ATOM 859 C CA . ASP A 1 110 ? 5.012 5.054 5.008 1.00 80.25 110 ASP A CA 1
ATOM 860 C C . ASP A 1 110 ? 5.039 5.523 6.473 1.00 80.25 110 ASP A C 1
ATOM 862 O O . ASP A 1 110 ? 5.713 4.939 7.320 1.00 80.25 110 ASP A O 1
ATOM 866 N N . LYS A 1 111 ? 4.240 6.543 6.798 1.00 75.25 111 LYS A N 1
ATOM 867 C CA . LYS A 1 111 ? 4.168 7.130 8.143 1.00 75.25 111 LYS A CA 1
ATOM 868 C C . LYS A 1 111 ? 3.222 6.395 9.084 1.00 75.25 111 LYS A C 1
ATOM 870 O O . LYS A 1 111 ? 3.373 6.524 10.296 1.00 75.25 111 LYS A O 1
ATOM 875 N N . THR A 1 112 ? 2.229 5.685 8.553 1.00 76.31 112 THR A N 1
ATOM 876 C CA . THR A 1 112 ? 1.144 5.101 9.353 1.00 76.31 112 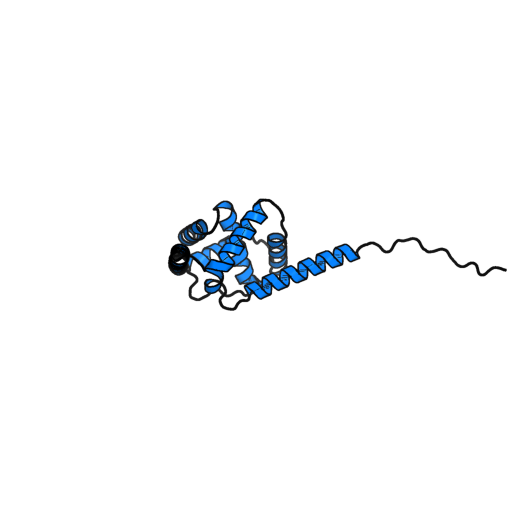THR A CA 1
ATOM 877 C C . THR A 1 112 ? 1.259 3.588 9.479 1.00 76.31 112 THR A C 1
ATOM 879 O O . THR A 1 112 ? 1.228 3.061 10.589 1.00 76.31 112 THR A O 1
ATOM 882 N N . LEU A 1 113 ? 1.425 2.883 8.358 1.00 76.81 113 LEU A N 1
ATOM 883 C CA . LEU A 1 113 ? 1.318 1.427 8.290 1.00 76.81 113 LEU A CA 1
ATOM 884 C C . LEU A 1 113 ? 2.644 0.705 8.050 1.00 76.81 113 LEU A C 1
ATOM 886 O O . LEU A 1 113 ? 2.747 -0.484 8.352 1.00 76.81 113 LEU A O 1
ATOM 890 N N . LYS A 1 114 ? 3.678 1.386 7.550 1.00 79.00 114 LYS A N 1
ATOM 891 C CA . LYS A 1 114 ? 4.980 0.767 7.255 1.00 79.00 114 LYS A CA 1
ATOM 892 C C . LYS A 1 114 ? 5.574 -0.044 8.408 1.00 79.00 114 LYS A C 1
ATOM 894 O O . LYS A 1 114 ? 6.009 -1.156 8.126 1.00 79.00 114 LYS A O 1
ATOM 899 N N . PRO A 1 115 ? 5.556 0.387 9.689 1.00 73.38 115 PRO A N 1
ATOM 900 C CA . PRO A 1 115 ? 6.093 -0.444 10.771 1.00 73.38 115 PRO A CA 1
ATOM 901 C C . PRO A 1 115 ? 5.362 -1.789 10.922 1.00 73.38 115 PRO A C 1
ATOM 903 O O . PRO A 1 115 ? 5.942 -2.768 11.386 1.00 73.38 115 PRO A O 1
ATOM 906 N N . MET A 1 116 ? 4.089 -1.848 10.520 1.00 73.19 116 MET A N 1
ATOM 907 C CA . MET A 1 116 ? 3.260 -3.055 10.547 1.00 73.19 116 MET A CA 1
ATOM 908 C C . MET A 1 116 ? 3.364 -3.874 9.266 1.00 73.19 116 MET A C 1
ATOM 910 O O . MET A 1 116 ? 3.098 -5.074 9.286 1.00 73.19 116 MET A O 1
ATOM 914 N N . TRP A 1 117 ? 3.730 -3.260 8.151 1.00 76.69 117 TRP A N 1
ATOM 915 C CA . TRP A 1 117 ? 3.823 -3.943 6.870 1.00 76.69 117 TRP A CA 1
ATOM 916 C C . TRP A 1 117 ? 5.253 -4.423 6.567 1.00 76.69 117 TRP A C 1
ATOM 918 O O . TRP A 1 117 ? 5.421 -5.558 6.130 1.00 76.69 117 TRP A O 1
ATOM 928 N N . ASP A 1 118 ? 6.280 -3.634 6.896 1.00 77.62 118 ASP A N 1
ATOM 929 C CA . ASP A 1 118 ? 7.699 -3.969 6.727 1.00 77.62 118 ASP A CA 1
ATOM 930 C C . ASP A 1 118 ? 8.557 -3.532 7.934 1.00 77.62 118 ASP A C 1
ATOM 932 O O . ASP A 1 118 ? 9.345 -2.584 7.869 1.00 77.62 118 ASP A O 1
ATOM 936 N N . PRO A 1 119 ? 8.471 -4.259 9.060 1.00 72.44 119 PRO A N 1
ATOM 937 C CA . PRO A 1 119 ? 9.230 -3.952 10.274 1.00 72.44 119 PRO A CA 1
ATOM 938 C C . PRO A 1 119 ? 10.750 -4.092 10.100 1.00 72.44 119 PRO A C 1
ATOM 940 O O . PRO A 1 119 ? 11.508 -3.669 10.967 1.00 72.44 119 PRO A O 1
ATOM 943 N N . LYS A 1 120 ? 11.212 -4.720 9.010 1.00 74.38 120 LYS A N 1
ATOM 944 C CA . LYS A 1 120 ? 12.638 -4.928 8.722 1.00 74.38 120 LYS A CA 1
ATOM 945 C C . LYS A 1 120 ? 13.260 -3.781 7.917 1.00 74.38 120 LYS A C 1
ATOM 947 O O . LYS A 1 120 ? 14.460 -3.838 7.669 1.00 74.38 120 LYS A O 1
ATOM 952 N N . GLY A 1 121 ? 12.478 -2.776 7.505 1.00 73.44 121 GLY A N 1
ATOM 953 C CA . GLY A 1 121 ? 12.984 -1.575 6.828 1.00 73.44 121 GLY A CA 1
ATOM 954 C C . GLY A 1 121 ? 13.555 -1.822 5.425 1.00 73.44 121 GLY A C 1
ATOM 955 O O . GLY A 1 121 ? 14.394 -1.060 4.944 1.00 73.44 121 GLY A O 1
ATOM 956 N N . ARG A 1 122 ? 13.118 -2.886 4.743 1.00 76.62 122 ARG A N 1
ATOM 957 C CA . ARG A 1 122 ? 13.501 -3.166 3.348 1.00 76.62 122 ARG A CA 1
ATOM 958 C C . ARG A 1 122 ? 12.880 -2.170 2.368 1.00 76.62 122 ARG A C 1
ATOM 960 O O . ARG A 1 122 ? 13.461 -1.926 1.317 1.00 76.62 122 ARG A O 1
ATOM 967 N N . TRP A 1 123 ? 11.762 -1.555 2.737 1.00 78.56 123 TRP A N 1
ATOM 968 C CA . TRP A 1 123 ? 11.099 -0.461 2.037 1.00 78.56 123 TRP A CA 1
ATOM 969 C C . TRP A 1 123 ? 12.038 0.714 1.779 1.00 78.56 123 TRP A C 1
ATOM 971 O O . TRP A 1 123 ? 12.121 1.189 0.653 1.00 78.56 123 TRP A O 1
ATOM 981 N N . ASP A 1 124 ? 12.803 1.143 2.786 1.00 77.38 124 ASP A N 1
ATOM 982 C CA . ASP A 1 124 ? 13.731 2.275 2.646 1.00 77.38 124 ASP A CA 1
ATOM 983 C C . ASP A 1 124 ? 14.921 1.934 1.758 1.00 77.38 124 ASP A C 1
ATOM 985 O O . ASP A 1 124 ? 15.360 2.746 0.941 1.00 77.38 124 ASP A O 1
ATOM 989 N N . THR A 1 125 ? 15.413 0.699 1.881 1.00 73.50 125 THR A N 1
ATOM 990 C CA . THR A 1 125 ? 16.470 0.171 1.011 1.00 73.50 125 THR A CA 1
ATOM 991 C C . THR A 1 125 ? 15.994 0.135 -0.439 1.00 73.50 125 THR A C 1
ATOM 993 O O . THR A 1 125 ? 16.730 0.508 -1.349 1.00 73.50 125 THR A O 1
ATOM 996 N N . PHE A 1 126 ? 14.744 -0.271 -0.655 1.00 71.50 126 PHE A N 1
ATOM 997 C CA . PHE A 1 126 ? 14.126 -0.295 -1.968 1.00 71.50 126 PHE A CA 1
ATOM 998 C C . PHE A 1 126 ? 13.941 1.109 -2.552 1.00 71.50 126 PHE A C 1
ATOM 1000 O O . PHE A 1 126 ? 14.402 1.352 -3.664 1.00 71.50 126 PHE A O 1
ATOM 1007 N N . LEU A 1 127 ? 13.328 2.040 -1.812 1.00 70.81 127 LEU A N 1
ATOM 1008 C CA . LEU A 1 127 ? 13.122 3.412 -2.285 1.00 70.81 127 LEU A CA 1
ATOM 1009 C C . LEU A 1 127 ? 14.452 4.086 -2.640 1.00 70.81 127 LEU A C 1
ATOM 1011 O O . LEU A 1 127 ? 14.554 4.735 -3.678 1.00 70.81 127 LEU A O 1
ATOM 1015 N N . SER A 1 128 ? 15.485 3.867 -1.824 1.00 70.50 128 SER A N 1
ATOM 1016 C CA . SER A 1 128 ? 16.842 4.362 -2.087 1.00 70.50 128 SER A CA 1
ATOM 1017 C C . SER A 1 128 ? 17.459 3.711 -3.332 1.00 70.50 128 SER A C 1
ATOM 1019 O O . SER A 1 128 ? 18.100 4.384 -4.140 1.00 70.50 128 SER A O 1
ATOM 1021 N N . GLY A 1 129 ? 17.238 2.406 -3.522 1.00 64.25 129 GLY A N 1
ATOM 1022 C CA . GLY A 1 129 ? 17.659 1.670 -4.712 1.00 64.25 129 GLY A CA 1
ATOM 1023 C C . GLY A 1 129 ? 16.998 2.197 -5.985 1.00 64.25 129 GLY A C 1
ATOM 1024 O O . GLY A 1 129 ? 17.700 2.496 -6.944 1.00 64.25 129 GLY A O 1
ATOM 1025 N N . VAL A 1 130 ? 15.678 2.404 -5.967 1.00 63.59 130 VAL A N 1
ATOM 1026 C CA . VAL A 1 130 ? 14.932 3.011 -7.082 1.00 63.59 130 VAL A CA 1
ATOM 1027 C C . VAL A 1 130 ? 15.449 4.406 -7.381 1.00 63.59 130 VAL A C 1
ATOM 1029 O O . VAL A 1 130 ? 15.790 4.687 -8.520 1.00 63.59 130 VAL A O 1
ATOM 1032 N N . GLN A 1 131 ? 15.589 5.272 -6.377 1.00 61.59 131 GLN A N 1
ATOM 1033 C CA . GLN A 1 131 ? 16.125 6.621 -6.580 1.00 61.59 131 GLN A CA 1
ATOM 1034 C C . GLN A 1 131 ? 17.526 6.607 -7.198 1.00 61.59 131 GLN A C 1
ATOM 1036 O O . GLN A 1 131 ? 17.825 7.439 -8.056 1.00 61.59 131 GLN A O 1
ATOM 1041 N N . THR A 1 132 ? 18.371 5.654 -6.798 1.00 59.97 132 THR A N 1
ATOM 1042 C CA . THR A 1 132 ? 19.711 5.489 -7.370 1.00 59.97 132 THR A CA 1
ATOM 1043 C C . THR A 1 132 ? 19.629 5.034 -8.823 1.00 59.97 132 THR A C 1
ATOM 1045 O O . THR A 1 132 ? 20.244 5.662 -9.675 1.00 59.97 132 THR A O 1
ATOM 1048 N N . THR A 1 133 ? 18.830 4.007 -9.130 1.00 57.69 133 THR A N 1
ATOM 1049 C CA . THR A 1 133 ? 18.629 3.521 -10.503 1.00 57.69 133 THR A CA 1
ATOM 1050 C C . THR A 1 133 ? 18.042 4.604 -11.404 1.00 57.69 133 THR A C 1
ATOM 1052 O O . THR A 1 133 ? 18.562 4.828 -12.486 1.00 57.69 133 THR A O 1
ATOM 1055 N N . LEU A 1 134 ? 17.052 5.361 -10.932 1.00 53.06 134 LEU A N 1
ATOM 1056 C CA . LEU A 1 134 ? 16.465 6.484 -11.665 1.00 53.06 134 LEU A CA 1
ATOM 1057 C C . LEU A 1 134 ? 17.451 7.618 -11.910 1.00 53.06 134 LEU A C 1
ATOM 1059 O O . LEU A 1 134 ? 17.474 8.200 -12.992 1.00 53.06 134 LEU A O 1
ATOM 1063 N N . SER A 1 135 ? 18.289 7.922 -10.921 1.00 58.38 135 SER A N 1
ATOM 1064 C CA . SER A 1 135 ? 19.351 8.913 -11.084 1.00 58.38 135 SER A CA 1
ATOM 1065 C C . SER A 1 135 ? 20.404 8.422 -12.077 1.00 58.38 135 SER A C 1
ATOM 1067 O O . SER A 1 135 ? 20.843 9.191 -12.925 1.00 58.38 135 SER A O 1
ATOM 1069 N N . SER A 1 136 ? 20.783 7.143 -12.018 1.00 52.88 136 SER A N 1
ATOM 1070 C CA . SER A 1 136 ? 21.736 6.525 -12.941 1.00 52.88 136 SER A CA 1
ATOM 1071 C C . SER A 1 136 ? 21.199 6.425 -14.367 1.00 52.88 136 SER A C 1
ATOM 1073 O O . SER A 1 136 ? 21.944 6.735 -15.288 1.00 52.88 136 SER A O 1
ATOM 1075 N N . ASP A 1 137 ? 19.925 6.086 -14.565 1.00 49.81 137 ASP A N 1
ATOM 1076 C CA . ASP A 1 137 ? 19.279 6.033 -15.883 1.00 49.81 137 ASP A CA 1
ATOM 1077 C C . ASP A 1 137 ? 19.088 7.439 -16.468 1.00 49.81 137 ASP A C 1
ATOM 1079 O O . ASP A 1 137 ? 19.300 7.655 -17.663 1.00 49.81 137 ASP A O 1
ATOM 1083 N N . ALA A 1 138 ? 18.779 8.434 -15.629 1.00 49.97 138 ALA A N 1
ATOM 1084 C CA . ALA A 1 138 ? 18.751 9.838 -16.034 1.00 49.97 138 ALA A CA 1
ATOM 1085 C C . ALA A 1 138 ? 20.149 10.365 -16.410 1.00 49.97 138 ALA A C 1
ATOM 1087 O O . ALA A 1 138 ? 20.277 11.166 -17.336 1.00 49.97 138 ALA A O 1
ATOM 1088 N N . ILE A 1 139 ? 21.206 9.913 -15.724 1.00 48.28 139 ILE A N 1
ATOM 1089 C CA . ILE A 1 139 ? 22.601 10.239 -16.059 1.00 48.28 139 ILE A CA 1
ATOM 1090 C C . ILE A 1 139 ? 23.032 9.515 -17.340 1.00 48.28 139 ILE A C 1
ATOM 1092 O O . ILE A 1 139 ? 23.614 10.150 -18.214 1.00 48.28 139 ILE A O 1
ATOM 1096 N N . ALA A 1 140 ? 22.703 8.233 -17.501 1.00 48.16 140 ALA A N 1
ATOM 1097 C CA . ALA A 1 140 ? 23.011 7.456 -18.699 1.00 48.16 140 ALA A CA 1
ATOM 1098 C C . ALA A 1 140 ? 22.310 8.029 -19.940 1.00 48.16 140 ALA A C 1
ATOM 1100 O O . ALA A 1 140 ? 22.935 8.170 -20.986 1.00 48.16 140 ALA A O 1
ATOM 1101 N N . SER A 1 141 ? 21.054 8.463 -19.803 1.00 45.25 141 SER A N 1
ATOM 1102 C CA . SER A 1 141 ? 20.307 9.138 -20.875 1.00 45.25 141 SER A CA 1
ATOM 1103 C C . SER A 1 141 ? 20.863 10.533 -21.200 1.00 45.25 141 SER A C 1
ATOM 1105 O O . SER A 1 141 ? 20.735 10.994 -22.327 1.00 45.25 141 SER A O 1
ATOM 1107 N N . ARG A 1 142 ? 21.518 11.208 -20.241 1.00 45.75 142 ARG A N 1
ATOM 1108 C CA . ARG A 1 142 ? 22.243 12.477 -20.463 1.00 45.75 142 ARG A CA 1
ATOM 1109 C C . ARG A 1 142 ? 23.661 12.289 -21.006 1.00 45.75 142 ARG A C 1
ATOM 1111 O O . ARG A 1 142 ? 24.205 13.224 -21.577 1.00 45.75 142 ARG A O 1
ATOM 1118 N N . MET A 1 143 ? 24.263 11.116 -20.816 1.00 45.53 143 MET A N 1
ATOM 1119 C CA . MET A 1 143 ? 25.561 10.747 -21.391 1.00 45.53 143 MET A CA 1
ATOM 1120 C C . MET A 1 143 ? 25.445 10.186 -22.814 1.00 45.53 143 MET A C 1
ATOM 1122 O O . MET A 1 143 ? 26.458 10.094 -23.494 1.00 45.53 143 MET A O 1
ATOM 1126 N N . GLN A 1 144 ? 24.233 9.885 -23.296 1.00 43.62 144 GLN A N 1
ATOM 1127 C CA . GLN A 1 144 ? 23.939 9.652 -24.718 1.00 43.62 144 GLN A CA 1
ATOM 1128 C C . GLN A 1 144 ? 23.769 10.966 -25.505 1.00 43.62 144 GLN A C 1
ATOM 1130 O O . GLN A 1 144 ? 22.961 11.050 -26.425 1.00 43.62 144 GLN A O 1
ATOM 1135 N N . ILE A 1 145 ? 24.533 12.006 -25.159 1.00 45.97 145 ILE A N 1
ATOM 1136 C CA . ILE A 1 145 ? 24.868 13.018 -26.161 1.00 45.97 145 ILE A CA 1
ATOM 1137 C C . ILE A 1 145 ? 25.802 12.278 -27.116 1.00 45.97 145 ILE A C 1
ATOM 1139 O O . ILE A 1 145 ? 26.889 11.867 -26.709 1.00 45.97 145 ILE A O 1
ATOM 1143 N N . GLU A 1 146 ? 25.310 11.994 -28.323 1.00 46.47 146 GLU A N 1
ATOM 1144 C CA . GLU A 1 146 ? 26.080 11.349 -29.385 1.00 46.47 146 GLU A CA 1
ATOM 1145 C C . GLU A 1 146 ? 27.475 11.992 -29.472 1.00 46.47 146 GLU A C 1
ATOM 1147 O O . GLU A 1 146 ? 27.579 13.219 -29.367 1.00 46.47 146 GLU A O 1
ATOM 1152 N N . PRO A 1 147 ? 28.562 11.209 -29.627 1.00 43.56 147 PRO A N 1
ATOM 1153 C CA . PRO A 1 147 ? 29.814 11.798 -30.066 1.00 43.56 147 PRO A CA 1
ATOM 1154 C C . PRO A 1 147 ? 29.518 12.485 -31.396 1.00 43.56 147 PRO A C 1
ATOM 1156 O O . PRO A 1 147 ? 29.079 11.824 -32.334 1.00 43.56 147 PRO A O 1
ATOM 1159 N N . ASP A 1 148 ? 29.698 13.804 -31.421 1.00 41.84 148 ASP A N 1
ATOM 1160 C CA . ASP A 1 148 ? 29.571 14.640 -32.610 1.00 41.84 148 ASP A CA 1
ATOM 1161 C C . ASP A 1 148 ? 30.347 13.951 -33.746 1.00 41.84 148 ASP A C 1
ATOM 1163 O O . ASP A 1 148 ? 31.574 13.814 -33.641 1.00 41.84 148 ASP A O 1
ATOM 1167 N N . PRO A 1 149 ? 29.682 13.403 -34.779 1.00 48.78 149 PRO A N 1
ATOM 1168 C CA . PRO A 1 149 ? 30.365 12.672 -35.826 1.00 48.78 149 PRO A CA 1
ATOM 1169 C C . PRO A 1 149 ? 30.899 13.678 -36.838 1.00 48.78 149 PRO A C 1
ATOM 1171 O O . PRO A 1 149 ? 30.465 13.666 -37.976 1.00 48.78 149 PRO A O 1
ATOM 1174 N N . GLU A 1 150 ? 31.792 14.576 -36.424 1.00 54.22 150 GLU A N 1
ATOM 1175 C CA . GLU A 1 150 ? 32.568 15.418 -37.337 1.00 54.22 150 GLU A CA 1
ATOM 1176 C C . GLU A 1 150 ? 33.699 16.136 -36.587 1.00 54.22 150 GLU A C 1
ATOM 1178 O O . GLU A 1 150 ? 33.627 17.295 -36.191 1.00 54.22 150 GLU A O 1
ATOM 1183 N N . THR A 1 151 ? 34.806 15.429 -36.387 1.00 57.09 151 THR A N 1
ATOM 1184 C CA . THR A 1 151 ? 36.136 16.054 -36.471 1.00 57.09 151 THR A CA 1
ATOM 1185 C C . THR A 1 151 ? 37.147 15.042 -37.002 1.00 57.09 151 THR A C 1
ATOM 1187 O O . THR A 1 151 ? 38.237 14.875 -36.470 1.00 57.09 151 THR A O 1
ATOM 1190 N N . ASP A 1 152 ? 36.777 14.386 -38.105 1.00 51.72 152 ASP A N 1
ATOM 1191 C CA . ASP A 1 152 ? 37.761 13.990 -39.107 1.00 51.72 152 ASP A CA 1
ATOM 1192 C C . ASP A 1 152 ? 37.990 15.211 -40.002 1.00 51.72 152 ASP A C 1
ATOM 1194 O O . ASP A 1 152 ? 37.205 15.531 -40.892 1.00 51.72 152 ASP A O 1
ATOM 1198 N N . THR A 1 153 ? 39.072 15.937 -39.748 1.00 52.75 153 THR A N 1
ATOM 1199 C CA . THR A 1 153 ? 39.819 16.515 -40.865 1.00 52.75 153 THR A CA 1
ATOM 1200 C C . THR A 1 153 ? 41.227 15.973 -40.765 1.00 52.75 153 THR A C 1
ATOM 1202 O O . THR A 1 153 ? 41.990 16.315 -39.862 1.00 52.75 153 THR A O 1
ATOM 1205 N N . ASP A 1 154 ? 41.476 15.044 -41.679 1.00 52.56 154 ASP A N 1
ATOM 1206 C CA . ASP A 1 154 ? 42.754 14.460 -42.027 1.00 52.56 154 ASP A CA 1
ATOM 1207 C C . ASP A 1 154 ? 43.897 15.479 -42.023 1.00 52.56 154 ASP A C 1
ATOM 1209 O O . ASP A 1 154 ? 43.774 16.619 -42.472 1.00 52.56 154 ASP A O 1
ATOM 1213 N N . SER A 1 155 ? 45.023 14.970 -41.536 1.00 57.44 155 SER A N 1
ATOM 1214 C CA . SER A 1 155 ? 46.390 15.219 -41.977 1.00 57.44 155 SER A CA 1
ATOM 1215 C C . SER A 1 155 ? 46.591 16.202 -43.138 1.00 57.44 155 SER A C 1
ATOM 1217 O O . SER A 1 155 ? 46.262 15.903 -44.284 1.00 57.44 155 SER A O 1
ATOM 1219 N N . ASP A 1 156 ? 47.319 17.283 -42.857 1.00 55.91 156 ASP A N 1
ATOM 1220 C CA . ASP A 1 156 ? 48.156 17.964 -43.849 1.00 55.91 156 ASP A CA 1
ATOM 1221 C C . ASP A 1 156 ? 49.608 17.981 -43.343 1.00 55.91 156 ASP A C 1
ATOM 1223 O O . ASP A 1 156 ? 50.068 18.918 -42.694 1.00 55.91 156 ASP A O 1
ATOM 1227 N N . ASP A 1 157 ? 50.302 16.866 -43.581 1.00 62.91 157 ASP A N 1
ATOM 1228 C CA . ASP A 1 157 ? 51.761 16.809 -43.693 1.00 62.91 157 ASP A CA 1
ATOM 1229 C C . ASP A 1 157 ? 52.065 16.896 -45.197 1.00 62.91 157 ASP A C 1
ATOM 1231 O O . ASP A 1 157 ? 51.935 15.902 -45.920 1.00 62.91 157 ASP A O 1
ATOM 1235 N N . GLY A 1 158 ? 52.418 18.089 -45.693 1.00 48.44 158 GLY A N 1
ATOM 1236 C CA . GLY A 1 158 ? 52.510 18.296 -47.139 1.00 48.44 158 GLY A CA 1
ATOM 1237 C C . GLY A 1 158 ? 53.079 19.623 -47.653 1.00 48.44 158 GLY A C 1
ATOM 1238 O O . GLY A 1 158 ? 52.448 20.206 -48.530 1.00 48.44 158 GLY A O 1
ATOM 1239 N N . LEU A 1 159 ? 54.263 20.046 -47.169 1.00 46.69 159 LEU A N 1
ATOM 1240 C CA . LEU A 1 159 ? 55.407 20.684 -47.891 1.00 46.69 159 LEU A CA 1
ATOM 1241 C C . LEU A 1 159 ? 56.199 21.693 -47.042 1.00 46.69 159 LEU A C 1
ATOM 1243 O O . LEU A 1 159 ? 55.625 22.712 -46.601 1.00 46.69 159 LEU A O 1
#

Secondary structure (DSSP, 8-state):
---HHHHHHHHHHHHHHHH--SHHHHHHHHTTTS-GGGHHHHHHHHHHHHHHH-PPPPTTS-HHHHHHHHHHHHHH--S-HHHHHHHHHHHHH--SHHHHHHHHHHHHHHHHTHHHH-TT-HHHHHHHHHHHHHHHHHHHHHH-----S----------

pLDDT: mean 75.16, std 14.55, range [41.84, 95.81]

Organism: NCBI:txid1890683

Radius of gyration: 22.08 Å; chains: 1; bounding box: 69×33×68 Å

Foldseek 3Di:
DDDPVVVVLLVVLLVLQLVDAALVSLLVSLVVQAPNVCSLVVLCLLLLCCPQQVQPQANSGYPNSNVSSVVSVVVPDPDDSVVSVVVNLCLQPDPDPVSVRNVSSVVSCVVRPCCRGHVPCSVVVVVVVSVVVVVVVVVVVVVPPPPPPDDPDDDDPDD

Sequence (159 aa):
MQSEAQTKFLEDVRSEWEAAQTTEDATKVFSKLMDADVIDDVAYFLGLMHKSFGCSYSHWTGPGMKSLCSTKLVQISQGDNRQERLNLNEFMTDMSTNAISRLRALATLDKTLKPMWDPKGRWDTFLSGVQTTLSSDAIASRMQIEPDPETDTDSDDGL